Protein AF-A0A2G8TGI3-F1 (afdb_monomer)

Foldseek 3Di:
DVVLVVVLVLLVVLCVVVVALCRSCVVVVHDSVVSLVSVVVVCVVPVPDPSSVVHVPD

pLDDT: mean 79.69, std 15.18, range [44.62, 95.19]

Sequence (58 aa):
MARENINDILVFIAVARESSFTKAAAKLGMTQSAISHIMRSLEAAFDIIRVVLSFQSG

Mean predicted aligned error: 6.51 Å

Nearest PDB structures (foldseek):
  4pzj-assembly1_A-2  TM=9.607E-01  e=1.454E-01  Eggerthella lenta DSM 2243
  3hhg-assembly1_D  TM=9.070E-01  e=9.347E-02  Neisseria meningitidis serogroup B
  7d98-assembly1_P  TM=9.546E-01  e=1.994E-01  Cupriavidus necator
  6m5f-assembly1_C  TM=8.617E-01  e=3.750E-01  Pseudomonas aeruginosa PAO1
  4ldz-assembly1_B  TM=8.904E-01  e=1.818E+00  Bacillus subtilis subsp. subtilis str. 168

InterPro domains:
  IPR000847 LysR, HTH, N-terminal domain [PF00126] (6-47)
  IPR000847 LysR, HTH, N-terminal domain [PS50931] (4-48)
  IPR036388 Winged helix-like DNA-binding domain superfamily [G3DSA:1.10.10.10] (1-53)
  IPR036390 Winged helix DNA-binding domain superfamily [SSF46785] (3-47)
  IPR058163 LysR-type transcriptional regulator, proteobacterial-type [PTHR30537] (4-47)

Secondary structure (DSSP, 8-state):
--HHHHHHHHHHHHHHHHT-HHHHHHHHT--HHHHHHHHHHHHHHHSS---HHHHS--

Solvent-accessible surface area (backbone atoms only — not comparable to full-atom values): 3478 Å² total; per-residue (Å²): 133,62,70,58,60,53,52,46,51,50,53,49,54,38,30,7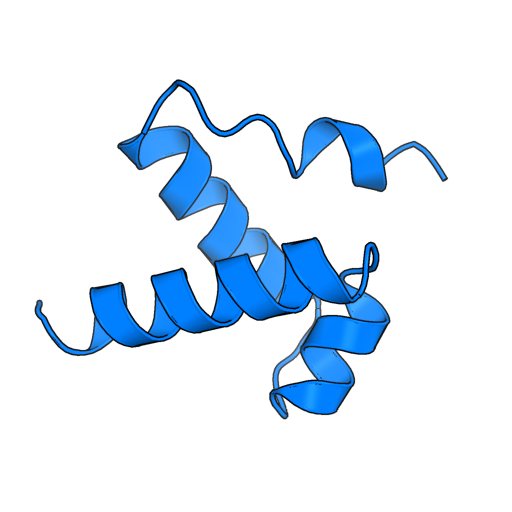0,72,55,75,31,57,63,59,26,13,65,75,70,76,47,53,45,66,58,53,52,52,49,50,52,51,49,26,72,74,57,82,70,60,80,61,69,81,74,63,75,80,114

Radius of gyration: 10.59 Å; Cα contacts (8 Å, |Δi|>4): 42; chains: 1; bounding box: 26×24×25 Å

Structure (mmCIF, N/CA/C/O backbone):
data_AF-A0A2G8TGI3-F1
#
_entry.id   AF-A0A2G8TGI3-F1
#
loop_
_atom_site.group_PDB
_atom_site.id
_atom_site.type_symbol
_atom_site.label_atom_id
_atom_site.label_alt_id
_atom_site.label_comp_id
_atom_site.label_asym_id
_atom_site.label_entity_id
_atom_site.label_seq_id
_atom_site.pdbx_PDB_ins_code
_atom_site.Cartn_x
_atom_site.Cartn_y
_atom_site.Cartn_z
_atom_site.occupancy
_atom_site.B_iso_or_equiv
_atom_site.auth_seq_id
_atom_site.auth_comp_id
_atom_site.auth_asym_id
_atom_site.auth_atom_id
_atom_site.pdbx_PDB_model_num
ATOM 1 N N . MET A 1 1 ? 14.581 -8.512 -7.175 1.00 55.09 1 MET A N 1
ATOM 2 C CA . MET A 1 1 ? 14.532 -8.530 -8.661 1.00 55.09 1 MET A CA 1
ATOM 3 C C . MET A 1 1 ? 13.478 -9.444 -9.320 1.00 55.09 1 MET A C 1
ATOM 5 O O . MET A 1 1 ? 13.134 -9.162 -10.452 1.00 55.09 1 MET A O 1
ATOM 9 N N . ALA A 1 2 ? 12.883 -10.459 -8.667 1.00 52.28 2 ALA A N 1
ATOM 10 C CA . ALA A 1 2 ? 11.639 -11.100 -9.171 1.00 52.28 2 ALA A CA 1
ATOM 11 C C . ALA A 1 2 ? 10.561 -11.252 -8.081 1.00 52.28 2 ALA A C 1
ATOM 13 O O . ALA A 1 2 ? 9.377 -11.045 -8.323 1.00 52.28 2 ALA A O 1
ATOM 14 N N . ARG A 1 3 ? 10.991 -11.543 -6.845 1.00 53.22 3 ARG A N 1
ATOM 15 C CA . ARG A 1 3 ? 10.127 -11.617 -5.656 1.00 53.22 3 ARG A CA 1
ATOM 16 C C . ARG A 1 3 ? 9.440 -10.282 -5.332 1.00 53.22 3 ARG A C 1
ATOM 18 O O . ARG A 1 3 ? 8.289 -10.288 -4.919 1.00 53.22 3 ARG A O 1
ATOM 25 N N . GLU A 1 4 ? 10.147 -9.169 -5.538 1.00 59.97 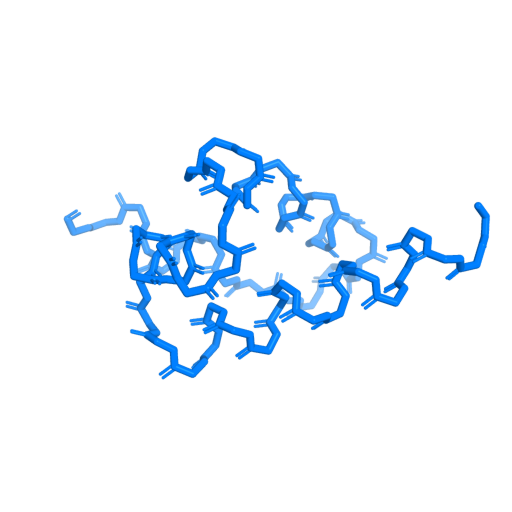4 GLU A N 1
ATOM 26 C CA . GLU A 1 4 ? 9.639 -7.809 -5.298 1.00 59.97 4 GLU A CA 1
ATOM 27 C C . GLU A 1 4 ? 8.466 -7.491 -6.233 1.00 59.97 4 GLU A C 1
ATOM 29 O O . GLU A 1 4 ? 7.396 -7.158 -5.744 1.00 59.97 4 GLU A O 1
ATOM 34 N N . ASN A 1 5 ? 8.576 -7.801 -7.533 1.00 68.31 5 ASN A N 1
ATOM 35 C CA . ASN A 1 5 ? 7.465 -7.619 -8.476 1.00 68.31 5 ASN A CA 1
ATOM 36 C C . ASN A 1 5 ? 6.216 -8.444 -8.119 1.00 68.31 5 ASN A C 1
ATOM 38 O O . ASN A 1 5 ? 5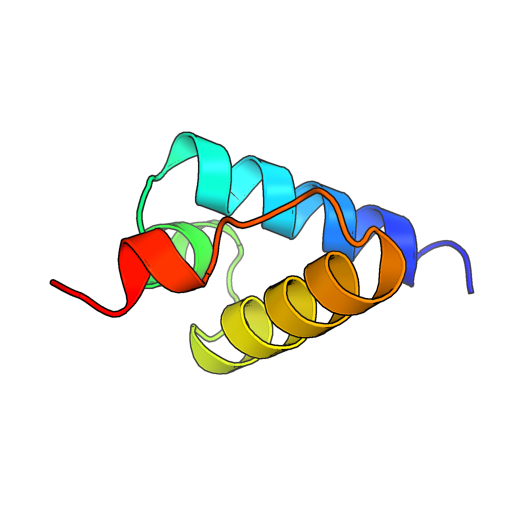.099 -7.984 -8.334 1.00 68.31 5 ASN A O 1
ATOM 42 N N . ILE A 1 6 ? 6.373 -9.664 -7.586 1.00 78.62 6 ILE A N 1
ATOM 43 C CA . ILE A 1 6 ? 5.219 -10.493 -7.193 1.00 78.62 6 ILE A CA 1
ATOM 44 C C . ILE A 1 6 ? 4.498 -9.873 -5.991 1.00 78.62 6 ILE A C 1
ATOM 46 O O . ILE A 1 6 ? 3.269 -9.817 -5.982 1.00 78.62 6 ILE A O 1
ATOM 50 N N . ASN A 1 7 ? 5.245 -9.386 -4.997 1.00 86.25 7 ASN A N 1
ATOM 51 C CA . ASN A 1 7 ? 4.656 -8.687 -3.855 1.00 86.25 7 ASN A C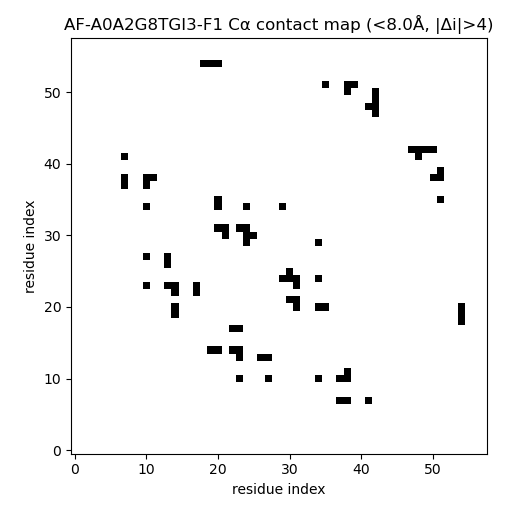A 1
ATOM 52 C C . ASN A 1 7 ? 3.939 -7.407 -4.294 1.00 86.25 7 ASN A C 1
ATOM 54 O O . ASN A 1 7 ? 2.829 -7.155 -3.831 1.00 86.25 7 ASN A O 1
ATOM 58 N N . ASP A 1 8 ? 4.514 -6.656 -5.230 1.00 87.12 8 ASP A N 1
ATOM 59 C CA . ASP A 1 8 ? 3.908 -5.424 -5.729 1.00 87.12 8 ASP A CA 1
ATOM 60 C C . ASP A 1 8 ? 2.581 -5.703 -6.453 1.00 87.12 8 ASP A C 1
ATOM 62 O O . ASP A 1 8 ? 1.573 -5.042 -6.199 1.00 87.12 8 ASP A O 1
ATOM 66 N N . ILE A 1 9 ? 2.522 -6.761 -7.267 1.00 87.31 9 ILE A N 1
ATOM 67 C CA . ILE A 1 9 ? 1.275 -7.199 -7.915 1.00 87.31 9 ILE A CA 1
ATOM 68 C C . ILE A 1 9 ? 0.231 -7.651 -6.877 1.00 87.31 9 ILE A C 1
ATOM 70 O O . ILE A 1 9 ? -0.956 -7.354 -7.025 1.00 87.31 9 ILE A O 1
ATOM 74 N N . LEU A 1 10 ? 0.634 -8.342 -5.806 1.00 90.62 10 LEU A N 1
ATOM 75 C CA . LEU A 1 10 ? -0.289 -8.738 -4.733 1.00 90.62 10 LEU A CA 1
ATOM 76 C C . LEU A 1 10 ? -0.853 -7.524 -3.990 1.00 90.62 10 LEU A C 1
ATOM 78 O O . LEU A 1 10 ? -2.055 -7.478 -3.711 1.00 90.62 10 LEU A O 1
ATOM 82 N N . VAL A 1 11 ? -0.005 -6.532 -3.713 1.00 91.19 11 VAL A N 1
ATOM 83 C CA . VAL A 1 11 ? -0.415 -5.244 -3.144 1.00 91.19 11 VAL A CA 1
ATOM 84 C C . VAL A 1 11 ? -1.408 -4.551 -4.072 1.00 91.19 11 VAL A C 1
ATOM 86 O O . VAL A 1 11 ? -2.459 -4.098 -3.612 1.00 91.19 11 VAL A O 1
ATOM 89 N N . PHE A 1 12 ? -1.135 -4.547 -5.377 1.00 88.69 12 PHE A N 1
ATOM 90 C CA . PHE A 1 12 ? -2.032 -3.983 -6.376 1.00 88.69 12 PHE A CA 1
ATOM 91 C C . PHE A 1 12 ? -3.424 -4.619 -6.341 1.00 88.69 12 PHE A C 1
ATOM 93 O O . PHE A 1 12 ? -4.430 -3.923 -6.185 1.00 88.69 12 PHE A O 1
ATOM 100 N N . ILE A 1 13 ? -3.483 -5.951 -6.408 1.00 90.56 13 ILE A N 1
ATOM 101 C CA . ILE A 1 13 ? -4.739 -6.710 -6.376 1.00 90.56 13 ILE A CA 1
ATOM 102 C C . ILE A 1 13 ? -5.493 -6.465 -5.065 1.00 90.56 13 ILE A C 1
ATOM 104 O O . ILE A 1 13 ? -6.718 -6.330 -5.076 1.00 90.56 13 ILE A O 1
ATOM 108 N N . ALA A 1 14 ? -4.793 -6.407 -3.931 1.00 92.50 14 ALA A N 1
ATOM 109 C CA . ALA A 1 14 ? -5.423 -6.161 -2.640 1.00 92.50 14 ALA A CA 1
ATOM 110 C C . ALA A 1 14 ? -6.080 -4.776 -2.585 1.00 92.50 14 ALA A C 1
ATOM 112 O O . ALA A 1 14 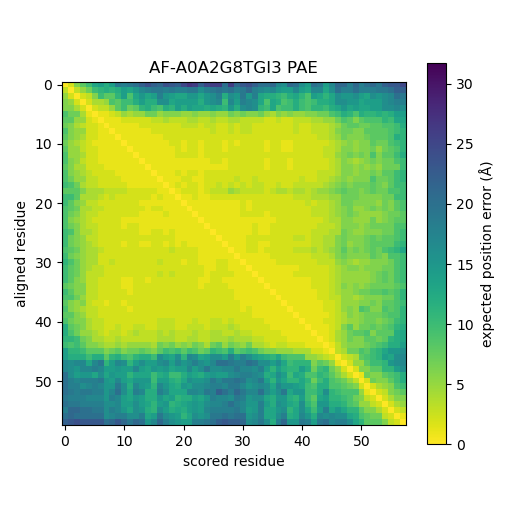? -7.248 -4.678 -2.218 1.00 92.50 14 ALA A O 1
ATOM 113 N N . VAL A 1 15 ? -5.384 -3.718 -3.002 1.00 90.12 15 VAL A N 1
ATOM 114 C CA . VAL A 1 15 ? -5.958 -2.362 -3.018 1.00 90.12 15 VAL A CA 1
ATOM 115 C C . VAL A 1 15 ? -7.100 -2.252 -4.025 1.00 90.12 15 VAL A C 1
ATOM 117 O O . VAL A 1 15 ? -8.127 -1.669 -3.690 1.00 90.12 15 VAL A O 1
ATOM 120 N N . ALA A 1 16 ? -6.967 -2.850 -5.213 1.00 88.50 16 ALA A N 1
ATOM 121 C CA . ALA A 1 16 ? -8.025 -2.850 -6.224 1.00 88.50 16 ALA A CA 1
ATOM 122 C C . ALA A 1 16 ? -9.306 -3.553 -5.738 1.00 88.50 16 ALA A C 1
ATOM 124 O O . ALA A 1 16 ? -10.407 -3.150 -6.098 1.00 88.50 16 ALA A O 1
ATOM 125 N N . ARG A 1 17 ? -9.176 -4.593 -4.904 1.00 90.12 17 ARG A N 1
ATOM 126 C CA . ARG A 1 17 ? -10.319 -5.312 -4.317 1.00 90.12 17 ARG A CA 1
ATOM 127 C C . ARG A 1 17 ? -10.942 -4.585 -3.135 1.00 90.12 17 ARG A C 1
ATOM 129 O O . ARG A 1 17 ? -12.158 -4.604 -2.986 1.00 90.12 17 ARG A O 1
ATOM 136 N N . GLU A 1 18 ? -10.114 -4.022 -2.264 1.00 91.75 18 GLU A N 1
ATOM 137 C CA . GLU A 1 18 ? -10.586 -3.386 -1.033 1.00 91.75 18 GLU A CA 1
ATOM 138 C C . GLU A 1 18 ? -11.053 -1.944 -1.257 1.00 91.75 18 GLU A C 1
ATOM 140 O O . GLU A 1 18 ? -11.741 -1.388 -0.398 1.00 91.75 18 GLU A O 1
ATOM 145 N N . SER A 1 19 ? -10.653 -1.322 -2.373 1.00 88.38 19 SER A N 1
ATOM 146 C CA . SER A 1 19 ? -10.855 0.102 -2.649 1.00 88.38 19 SER A CA 1
ATOM 147 C C . SER A 1 19 ? -10.493 0.973 -1.437 1.00 88.38 19 SER A C 1
ATOM 149 O O . SER A 1 19 ? -11.200 1.906 -1.065 1.00 88.38 19 SER A O 1
ATOM 151 N N . SER A 1 20 ? -9.431 0.595 -0.724 1.00 87.25 20 SER A N 1
ATOM 152 C CA . SER A 1 20 ? -8.973 1.278 0.482 1.00 87.25 20 SER A CA 1
ATOM 153 C C . SER A 1 20 ? -7.571 0.810 0.843 1.00 87.25 20 SER A C 1
ATOM 155 O O . SER A 1 20 ? -7.329 -0.375 1.079 1.00 87.25 20 SER A O 1
ATOM 157 N N . PHE A 1 21 ? -6.652 1.766 0.954 1.00 88.69 21 PHE A N 1
ATOM 158 C CA . PHE A 1 21 ? -5.262 1.509 1.320 1.00 88.69 21 PHE A CA 1
ATOM 159 C C . PHE A 1 21 ? -5.145 0.970 2.749 1.00 88.69 21 PHE A C 1
ATOM 161 O O . PHE A 1 21 ? -4.375 0.049 2.998 1.00 88.69 21 PHE A O 1
ATOM 168 N N . THR A 1 22 ? -5.948 1.489 3.679 1.00 92.88 22 THR A N 1
ATOM 169 C CA . THR A 1 22 ? -5.944 1.053 5.082 1.00 92.88 22 THR A CA 1
ATOM 170 C C . THR A 1 22 ? -6.453 -0.381 5.236 1.00 92.88 22 THR A C 1
ATOM 172 O O . THR A 1 22 ? -5.847 -1.171 5.959 1.00 92.88 22 THR A O 1
ATOM 175 N N . LYS A 1 23 ? -7.527 -0.758 4.526 1.00 92.50 23 LYS A N 1
ATOM 176 C CA . LYS A 1 23 ? -8.050 -2.137 4.562 1.00 92.50 23 LYS A CA 1
ATOM 177 C C . LYS A 1 23 ? -7.099 -3.126 3.889 1.00 92.50 23 LYS A C 1
ATOM 179 O O . LYS A 1 23 ? -6.850 -4.198 4.436 1.00 92.50 23 LYS A O 1
ATOM 184 N N . ALA A 1 24 ? -6.519 -2.752 2.747 1.00 93.56 24 ALA A N 1
ATOM 185 C CA . ALA A 1 24 ? -5.514 -3.570 2.073 1.00 93.56 24 ALA A CA 1
ATOM 186 C C . ALA A 1 24 ? -4.268 -3.779 2.951 1.00 93.56 24 ALA A C 1
ATOM 188 O O . ALA A 1 24 ? -3.767 -4.897 3.052 1.00 93.56 24 ALA A O 1
ATOM 189 N N . ALA A 1 25 ? -3.820 -2.729 3.644 1.00 93.25 25 ALA A N 1
ATOM 190 C CA . ALA A 1 25 ? -2.693 -2.774 4.571 1.00 93.25 25 ALA A CA 1
ATOM 191 C C . ALA A 1 25 ? -2.951 -3.750 5.726 1.00 93.25 25 ALA A C 1
ATOM 193 O O . ALA A 1 25 ? -2.143 -4.647 5.962 1.00 93.25 25 ALA A O 1
ATOM 194 N N . ALA A 1 26 ? -4.123 -3.656 6.364 1.00 95.19 26 ALA A N 1
ATOM 195 C CA . ALA A 1 26 ? -4.528 -4.587 7.415 1.00 95.19 26 ALA A CA 1
ATOM 196 C C . ALA A 1 26 ? -4.575 -6.046 6.921 1.00 95.19 26 ALA A C 1
ATOM 198 O O . ALA A 1 26 ? -4.127 -6.950 7.622 1.00 95.19 26 ALA A O 1
ATOM 199 N N . LYS A 1 27 ? -5.066 -6.279 5.697 1.00 94.00 27 LYS A N 1
ATOM 200 C CA . LYS A 1 27 ? -5.175 -7.620 5.101 1.00 94.00 27 LYS A CA 1
ATOM 201 C C . LYS A 1 27 ? -3.8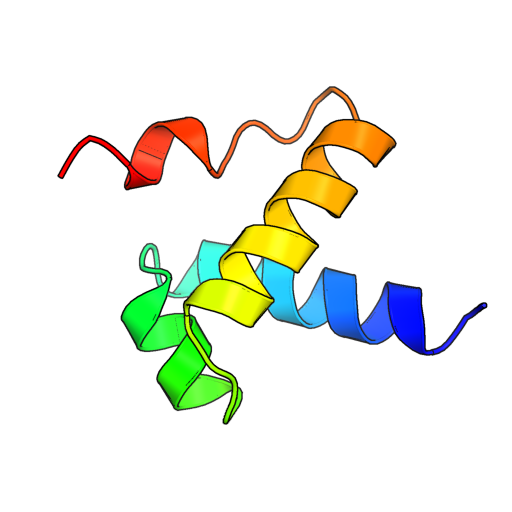23 -8.248 4.762 1.00 94.00 27 LYS A C 1
ATOM 203 O O . LYS A 1 27 ? -3.674 -9.461 4.861 1.00 94.00 27 LYS A O 1
ATOM 208 N N . LEU A 1 28 ? -2.863 -7.430 4.338 1.00 92.69 28 LEU A N 1
ATOM 209 C CA . LEU A 1 28 ? -1.524 -7.878 3.952 1.00 92.69 28 LEU A CA 1
ATOM 210 C C . LEU A 1 28 ? -0.512 -7.828 5.105 1.00 92.69 28 LEU A C 1
ATOM 212 O O . LEU A 1 28 ? 0.636 -8.220 4.913 1.00 92.69 28 LEU A O 1
ATOM 216 N N . GLY A 1 29 ? -0.909 -7.353 6.291 1.00 94.88 29 GLY A N 1
ATOM 217 C CA . GLY A 1 29 ? 0.008 -7.170 7.421 1.00 94.88 29 GLY A CA 1
ATOM 218 C C . GLY A 1 29 ? 1.078 -6.108 7.148 1.00 94.88 29 GLY A C 1
ATOM 219 O O . GLY A 1 29 ? 2.193 -6.200 7.654 1.00 94.88 29 GLY A O 1
ATOM 220 N N . MET A 1 30 ? 0.753 -5.120 6.315 1.00 93.75 30 MET A N 1
ATOM 221 C CA . MET A 1 30 ? 1.654 -4.045 5.905 1.00 93.75 30 MET A CA 1
ATOM 222 C C . MET A 1 30 ? 1.190 -2.716 6.489 1.00 93.75 30 MET A C 1
ATOM 224 O O . MET A 1 30 ? 0.043 -2.560 6.902 1.00 93.75 30 MET A O 1
ATOM 228 N N . THR A 1 31 ? 2.072 -1.721 6.495 1.00 93.81 31 THR A N 1
ATOM 229 C CA . THR A 1 31 ? 1.663 -0.349 6.798 1.00 93.81 31 THR A CA 1
ATOM 230 C C . THR A 1 31 ? 1.010 0.290 5.572 1.00 93.81 31 THR A C 1
ATOM 232 O O . THR A 1 31 ? 1.345 -0.017 4.425 1.00 93.81 31 THR A O 1
ATOM 235 N N . GLN A 1 32 ? 0.093 1.232 5.801 1.00 91.75 32 GLN A N 1
ATOM 236 C CA . GLN A 1 32 ? -0.539 1.989 4.717 1.00 91.75 32 GLN A CA 1
ATOM 237 C C . GLN A 1 32 ? 0.486 2.819 3.922 1.00 91.75 32 GLN A C 1
ATOM 239 O O . GLN A 1 32 ? 0.379 2.915 2.701 1.00 91.75 32 GLN A O 1
ATOM 244 N N . SER A 1 33 ? 1.528 3.339 4.580 1.00 90.25 33 SER A N 1
ATOM 245 C CA . SER A 1 33 ? 2.636 4.031 3.913 1.00 90.25 33 SER A CA 1
ATOM 246 C C . SER A 1 33 ? 3.428 3.116 2.973 1.00 90.25 33 SER A C 1
ATOM 248 O O . SER A 1 33 ? 3.754 3.539 1.865 1.00 90.25 33 SER A O 1
ATOM 250 N N . ALA A 1 34 ? 3.686 1.860 3.358 1.00 91.88 34 ALA A N 1
ATOM 251 C CA . ALA A 1 34 ? 4.367 0.890 2.499 1.00 91.88 34 ALA A CA 1
ATOM 252 C C . ALA A 1 34 ? 3.543 0.574 1.242 1.00 91.88 34 ALA A C 1
ATOM 254 O O . ALA A 1 34 ? 4.084 0.590 0.138 1.00 91.88 34 ALA A O 1
ATOM 255 N N . ILE A 1 35 ? 2.228 0.372 1.389 1.00 91.31 35 ILE A N 1
ATOM 256 C CA . ILE A 1 35 ? 1.330 0.172 0.242 1.00 91.31 35 ILE A CA 1
ATOM 257 C C . ILE A 1 35 ? 1.318 1.397 -0.677 1.00 91.31 35 ILE A C 1
ATOM 259 O O . ILE A 1 35 ? 1.426 1.240 -1.891 1.00 91.31 35 ILE A O 1
ATOM 263 N N . S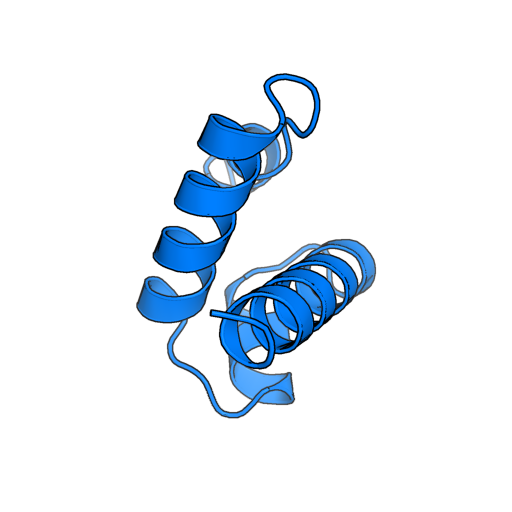ER A 1 36 ? 1.228 2.612 -0.127 1.00 89.56 36 SER A N 1
ATOM 264 C CA . SER A 1 36 ? 1.268 3.845 -0.927 1.00 89.56 36 SER A CA 1
ATOM 265 C C . SER A 1 36 ? 2.574 3.991 -1.711 1.00 89.56 36 SER A C 1
ATOM 267 O O . SER A 1 36 ? 2.545 4.382 -2.877 1.00 89.56 36 SER A O 1
ATOM 269 N N . HIS A 1 37 ? 3.713 3.648 -1.105 1.00 89.38 37 HIS A N 1
ATOM 270 C CA . HIS A 1 37 ? 5.008 3.658 -1.788 1.00 89.38 37 HIS A CA 1
ATOM 271 C C . HIS A 1 37 ? 5.061 2.655 -2.945 1.00 89.38 37 HIS A C 1
ATOM 273 O O . HIS A 1 37 ? 5.451 3.030 -4.048 1.00 89.38 37 HIS A O 1
ATOM 279 N N . ILE A 1 38 ? 4.635 1.412 -2.709 1.00 89.94 38 ILE A N 1
ATOM 280 C CA . ILE A 1 38 ? 4.606 0.357 -3.733 1.00 89.94 38 ILE A CA 1
ATOM 281 C C . ILE A 1 38 ? 3.688 0.750 -4.886 1.00 89.94 38 ILE A C 1
ATOM 283 O O . ILE A 1 38 ? 4.073 0.643 -6.047 1.00 89.94 38 ILE A O 1
ATOM 287 N N . MET A 1 39 ? 2.502 1.272 -4.573 1.00 87.56 39 MET A N 1
ATOM 288 C CA . MET A 1 39 ? 1.577 1.738 -5.595 1.00 87.56 39 MET A CA 1
ATOM 289 C C . MET A 1 39 ? 2.181 2.844 -6.441 1.00 87.56 39 MET A C 1
ATOM 291 O O . MET A 1 39 ? 2.149 2.746 -7.658 1.00 87.56 39 MET A O 1
ATOM 295 N N . ARG A 1 40 ? 2.821 3.843 -5.833 1.00 85.31 40 ARG A N 1
ATOM 296 C CA . ARG A 1 40 ? 3.465 4.920 -6.591 1.00 85.31 40 ARG A CA 1
ATOM 297 C C . ARG A 1 40 ? 4.601 4.416 -7.490 1.00 85.31 40 ARG A C 1
ATOM 299 O O . ARG A 1 40 ? 4.762 4.924 -8.596 1.00 85.31 40 ARG A O 1
ATOM 306 N N . SER A 1 41 ? 5.358 3.413 -7.044 1.00 84.94 41 SER A N 1
ATOM 307 C CA . SER A 1 41 ? 6.365 2.746 -7.879 1.00 84.94 41 SER A CA 1
ATOM 308 C C . SER A 1 41 ? 5.732 1.991 -9.050 1.00 84.94 41 SER A C 1
ATOM 310 O O . SER A 1 41 ? 6.237 2.076 -10.167 1.00 84.94 41 SER A O 1
ATOM 312 N N . LEU A 1 42 ? 4.611 1.299 -8.826 1.00 84.38 42 LEU A N 1
ATOM 313 C CA . LEU A 1 42 ? 3.859 0.616 -9.883 1.00 84.38 42 LEU A CA 1
ATOM 314 C C . LEU A 1 42 ? 3.262 1.593 -10.900 1.00 84.38 42 LEU A C 1
ATOM 316 O O . LEU A 1 42 ? 3.336 1.341 -12.098 1.00 84.38 42 LEU A O 1
ATOM 320 N N . GLU A 1 43 ? 2.706 2.715 -10.448 1.00 81.06 43 GLU A N 1
ATOM 321 C CA . GLU A 1 43 ? 2.187 3.758 -11.338 1.00 81.06 43 GLU A CA 1
ATOM 322 C C . GLU A 1 43 ? 3.299 4.340 -12.214 1.00 81.06 43 GLU A C 1
ATOM 324 O O . GLU A 1 43 ? 3.135 4.448 -13.427 1.00 81.06 43 GLU A O 1
ATOM 329 N N . ALA A 1 44 ? 4.458 4.637 -11.620 1.00 81.25 44 ALA A N 1
ATOM 330 C CA . ALA A 1 44 ? 5.618 5.138 -12.352 1.00 81.25 44 ALA A CA 1
ATOM 331 C C . ALA A 1 44 ? 6.187 4.112 -13.347 1.00 81.25 44 ALA A C 1
ATOM 333 O O . ALA A 1 44 ? 6.708 4.495 -14.391 1.00 81.25 44 ALA A O 1
ATOM 334 N N . ALA A 1 45 ? 6.098 2.818 -13.032 1.00 78.81 45 ALA A N 1
ATOM 335 C CA . ALA A 1 45 ? 6.571 1.752 -13.909 1.00 78.81 45 ALA A CA 1
ATOM 336 C C . ALA A 1 45 ? 5.633 1.495 -15.096 1.00 78.81 45 ALA A C 1
ATOM 338 O O . ALA A 1 45 ? 6.100 1.047 -16.144 1.00 78.81 45 ALA A O 1
ATOM 339 N N . PHE A 1 46 ? 4.330 1.747 -14.937 1.00 72.25 46 PHE A N 1
ATOM 340 C CA . PHE A 1 46 ? 3.333 1.344 -15.926 1.00 72.25 46 PHE A CA 1
ATOM 341 C C . PHE A 1 46 ? 2.596 2.479 -16.632 1.00 72.25 46 PHE A C 1
ATOM 343 O O . PHE A 1 46 ? 1.894 2.138 -17.568 1.00 72.25 46 PHE A O 1
ATOM 350 N N . ASP A 1 47 ? 2.720 3.759 -16.256 1.00 64.81 47 ASP A N 1
ATOM 351 C CA . ASP A 1 47 ? 2.121 4.978 -16.878 1.00 64.81 47 ASP A CA 1
ATOM 352 C C . ASP A 1 47 ? 0.595 4.947 -17.182 1.00 64.81 47 ASP A C 1
ATOM 354 O O . ASP A 1 47 ? -0.004 5.933 -17.600 1.00 64.81 47 ASP A O 1
ATOM 358 N N . ILE A 1 48 ? -0.071 3.813 -16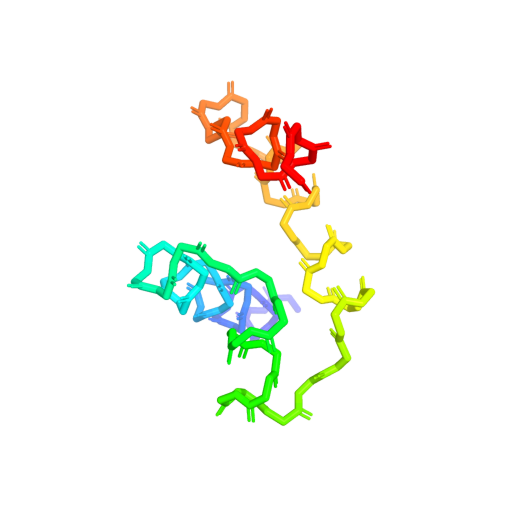.942 1.00 60.94 48 ILE A N 1
ATOM 359 C CA . ILE A 1 48 ? -1.459 3.511 -17.317 1.00 60.94 48 ILE A CA 1
ATOM 360 C C . ILE A 1 48 ? -2.301 3.215 -16.064 1.00 60.94 48 ILE A C 1
ATOM 362 O O . ILE A 1 48 ? -3.515 3.424 -16.050 1.00 60.94 48 ILE A O 1
ATOM 366 N N . ILE A 1 49 ? -1.674 2.735 -14.984 1.00 62.56 49 ILE A N 1
ATOM 367 C CA . ILE A 1 49 ? -2.354 2.494 -13.710 1.00 62.56 49 ILE A CA 1
ATOM 368 C C . ILE A 1 49 ? -2.457 3.836 -12.993 1.00 62.56 49 ILE A C 1
ATOM 370 O O . ILE A 1 49 ? -1.481 4.344 -12.460 1.00 62.56 49 ILE A O 1
ATOM 374 N N . ARG A 1 50 ? -3.649 4.429 -13.001 1.00 61.38 50 ARG A N 1
ATOM 375 C CA . ARG A 1 50 ? -3.966 5.639 -12.243 1.00 61.38 50 ARG A CA 1
ATOM 376 C C . ARG A 1 50 ? -4.922 5.244 -11.120 1.00 61.38 50 ARG A C 1
ATOM 378 O O . ARG A 1 50 ? -6.134 5.318 -11.287 1.00 61.38 50 ARG A O 1
ATOM 385 N N . VAL A 1 51 ? -4.387 4.736 -10.011 1.00 62.59 51 VAL A N 1
ATOM 386 C CA . VAL A 1 51 ? -5.186 4.198 -8.888 1.00 62.59 51 VAL A CA 1
ATOM 387 C C . VAL A 1 51 ? -5.005 5.041 -7.628 1.00 62.59 51 VAL A C 1
ATOM 389 O O . VAL A 1 51 ? -5.973 5.292 -6.916 1.00 62.59 51 VAL A O 1
ATOM 392 N N . VAL A 1 52 ? -3.814 5.579 -7.374 1.00 61.09 52 VAL A N 1
ATOM 393 C CA . VAL A 1 52 ? -3.498 6.399 -6.192 1.00 61.09 52 VAL A CA 1
ATOM 394 C C . VAL A 1 52 ? -4.285 7.712 -6.189 1.00 61.09 52 VAL A C 1
ATOM 396 O O . VAL A 1 52 ? -4.737 8.158 -5.134 1.00 61.09 52 VAL A O 1
ATOM 399 N N . LEU A 1 53 ? -4.528 8.306 -7.360 1.00 55.19 53 LEU A N 1
ATOM 400 C CA . LEU A 1 53 ? -5.214 9.601 -7.465 1.00 55.19 53 LEU A CA 1
ATOM 401 C C . LEU A 1 53 ? -6.733 9.531 -7.233 1.00 55.19 53 LEU A C 1
ATOM 403 O O . LEU A 1 53 ? -7.345 10.573 -7.032 1.00 55.19 53 LEU A O 1
ATOM 407 N N . SER A 1 54 ? -7.341 8.341 -7.206 1.00 56.38 54 SER A N 1
ATOM 408 C CA . SER A 1 54 ? -8.765 8.175 -6.864 1.00 56.38 54 SER A CA 1
ATOM 409 C C . SER A 1 54 ? -9.010 7.955 -5.367 1.00 56.38 54 SER A C 1
ATOM 411 O O . SER A 1 54 ? -10.141 8.097 -4.915 1.00 56.38 54 SER A O 1
ATOM 413 N N . PHE A 1 55 ? -7.969 7.633 -4.590 1.00 57.38 55 PHE A N 1
ATOM 414 C CA . PHE A 1 55 ? -8.084 7.307 -3.160 1.00 57.38 55 PHE A CA 1
ATOM 415 C C . PHE A 1 55 ? -7.529 8.378 -2.214 1.00 57.38 55 PHE A C 1
ATOM 417 O O . PHE A 1 55 ? -7.753 8.275 -1.013 1.00 57.38 55 PHE A O 1
ATOM 424 N N . GLN A 1 56 ? -6.829 9.402 -2.717 1.00 53.59 56 GLN A N 1
ATOM 425 C CA . GLN A 1 56 ? -6.399 10.554 -1.906 1.00 53.59 56 GLN A CA 1
ATOM 426 C C . GLN A 1 56 ? -7.463 11.657 -1.762 1.00 53.59 56 GLN A C 1
ATOM 428 O O . GLN A 1 56 ? -7.226 12.637 -1.062 1.00 53.59 56 GLN A O 1
ATOM 433 N N . SER A 1 57 ? -8.620 11.527 -2.416 1.00 48.56 57 SER A N 1
ATOM 434 C CA . SER A 1 57 ? -9.676 12.553 -2.423 1.00 48.56 57 SER A CA 1
ATOM 435 C C . SER A 1 57 ? -10.853 12.264 -1.481 1.00 48.56 57 SER A C 1
ATOM 437 O O . SER A 1 57 ? -11.897 12.895 -1.630 1.00 48.56 57 SER A O 1
ATOM 439 N N . GLY A 1 58 ? -10.709 11.325 -0.540 1.00 44.62 58 GLY A N 1
ATOM 440 C CA . GLY A 1 58 ? -11.729 10.974 0.456 1.00 44.62 58 GLY A CA 1
ATOM 441 C C . GLY A 1 58 ? -11.202 11.064 1.876 1.00 44.62 58 GLY A C 1
ATOM 442 O O . GLY A 1 58 ? -10.079 10.562 2.100 1.00 44.62 58 G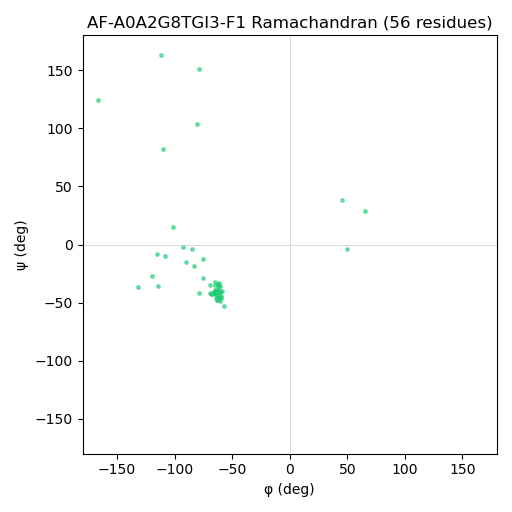LY A O 1
#

Organism: NCBI:txid1485217